Protein AF-A0A2M7W3H0-F1 (afdb_monomer_lite)

Organism: NCBI:txid2014249

Structure (mmCIF, N/CA/C/O backbone):
data_AF-A0A2M7W3H0-F1
#
_entry.id   AF-A0A2M7W3H0-F1
#
loop_
_atom_site.group_PDB
_atom_site.id
_atom_site.type_symbol
_atom_site.label_atom_id
_atom_site.label_alt_id
_atom_site.label_comp_id
_atom_site.label_asym_id
_atom_site.label_entity_id
_atom_site.label_seq_id
_atom_site.pdbx_PDB_ins_code
_atom_site.Cartn_x
_atom_site.Cartn_y
_atom_site.Cartn_z
_atom_site.occupancy
_atom_site.B_iso_or_equiv
_atom_site.auth_seq_id
_atom_site.auth_comp_id
_atom_site.auth_asym_id
_atom_site.auth_atom_id
_atom_site.pdbx_PDB_model_num
ATOM 1 N N . MET A 1 1 ? 3.873 3.816 -72.466 1.00 62.62 1 MET A N 1
ATOM 2 C CA . MET A 1 1 ? 4.099 2.539 -71.742 1.00 62.62 1 MET A CA 1
ATOM 3 C C . MET A 1 1 ? 5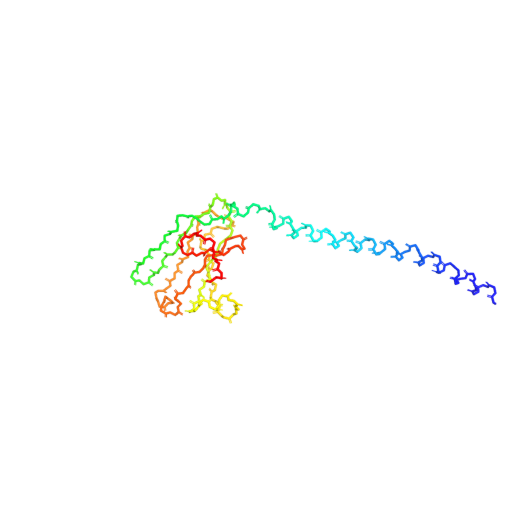.444 2.480 -70.997 1.00 62.62 1 MET A C 1
ATOM 5 O O . MET A 1 1 ? 5.428 2.279 -69.791 1.00 62.62 1 MET A O 1
ATOM 9 N N . LYS A 1 2 ? 6.604 2.741 -71.634 1.00 65.38 2 LYS A N 1
ATOM 10 C CA . LYS A 1 2 ? 7.939 2.669 -70.979 1.00 65.38 2 LYS A CA 1
ATOM 11 C C . LYS A 1 2 ? 8.134 3.582 -69.751 1.00 65.38 2 LYS A C 1
ATOM 13 O O . LYS A 1 2 ? 8.736 3.163 -68.769 1.00 65.38 2 LYS A O 1
ATOM 18 N N . GLN A 1 3 ? 7.606 4.809 -69.770 1.00 69.81 3 GLN A N 1
ATOM 19 C CA . GLN A 1 3 ? 7.729 5.738 -68.631 1.00 69.81 3 GLN A CA 1
ATOM 20 C C . GLN A 1 3 ? 6.894 5.320 -67.408 1.00 69.81 3 GLN A C 1
ATOM 22 O O . GLN A 1 3 ? 7.277 5.615 -66.280 1.00 69.81 3 GLN A O 1
ATOM 27 N N . PHE A 1 4 ? 5.787 4.604 -67.620 1.00 74.44 4 PHE A N 1
ATOM 28 C CA . PHE A 1 4 ? 4.935 4.096 -66.544 1.00 74.44 4 PHE A CA 1
ATOM 29 C C . PHE A 1 4 ? 5.603 2.920 -65.817 1.00 74.44 4 PHE A C 1
ATOM 31 O O . PHE A 1 4 ? 5.687 2.922 -64.592 1.00 74.44 4 PHE A O 1
ATOM 38 N N . LEU A 1 5 ? 6.200 1.988 -66.573 1.00 72.75 5 LEU A N 1
ATOM 39 C CA . LEU A 1 5 ? 6.968 0.872 -66.009 1.00 72.75 5 LEU A CA 1
ATOM 40 C C . LEU A 1 5 ? 8.151 1.355 -65.156 1.00 72.75 5 LEU A C 1
ATOM 42 O O . LEU A 1 5 ? 8.394 0.835 -64.073 1.00 72.75 5 LEU A O 1
ATOM 46 N N . ARG A 1 6 ? 8.864 2.392 -65.616 1.00 73.12 6 ARG A N 1
ATOM 47 C CA . ARG A 1 6 ? 10.020 2.947 -64.895 1.00 73.12 6 ARG A CA 1
ATOM 48 C C . ARG A 1 6 ? 9.625 3.577 -63.554 1.00 73.12 6 ARG A C 1
ATOM 50 O O . ARG A 1 6 ? 10.366 3.442 -62.588 1.00 73.12 6 ARG A O 1
ATOM 57 N N . LYS A 1 7 ? 8.454 4.221 -63.477 1.00 78.12 7 LYS A N 1
ATOM 58 C CA . LYS A 1 7 ? 7.916 4.767 -62.218 1.00 78.12 7 LYS A CA 1
ATOM 59 C C . LYS A 1 7 ? 7.501 3.659 -61.244 1.00 78.12 7 LYS A C 1
ATOM 61 O O . LYS A 1 7 ? 7.818 3.762 -60.066 1.00 78.12 7 LYS A O 1
ATOM 66 N N . LEU A 1 8 ? 6.876 2.586 -61.734 1.00 78.88 8 LEU A N 1
ATOM 67 C CA . LEU A 1 8 ? 6.517 1.418 -60.918 1.00 78.88 8 LEU A CA 1
ATOM 68 C C . LEU A 1 8 ? 7.744 0.753 -60.282 1.00 78.88 8 LEU A C 1
ATOM 70 O O . LEU A 1 8 ? 7.739 0.506 -59.082 1.00 78.88 8 LEU A O 1
ATOM 74 N N . VAL A 1 9 ? 8.818 0.534 -61.048 1.00 80.06 9 VAL A N 1
ATOM 75 C CA . VAL A 1 9 ? 10.053 -0.088 -60.529 1.00 80.06 9 VAL A CA 1
ATOM 76 C C . VAL A 1 9 ? 10.695 0.747 -59.417 1.00 80.06 9 VAL A C 1
ATOM 78 O O . VAL A 1 9 ? 11.136 0.192 -58.415 1.00 80.06 9 VAL A O 1
ATOM 81 N N . ILE A 1 10 ? 10.709 2.076 -59.556 1.00 79.50 10 ILE A N 1
ATOM 82 C CA . ILE A 1 10 ? 11.269 2.971 -58.533 1.00 79.50 10 ILE A CA 1
ATOM 83 C C 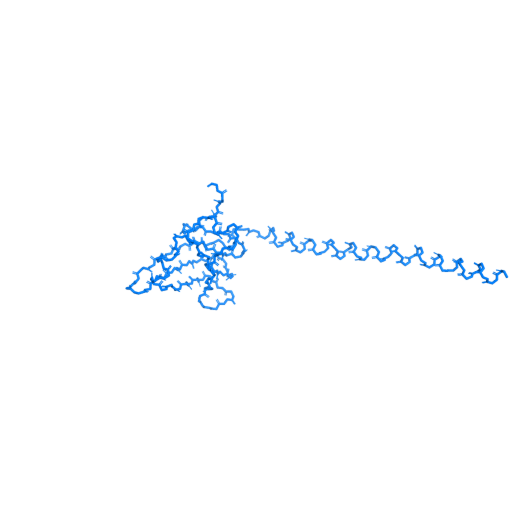. ILE A 1 10 ? 10.433 2.919 -57.249 1.00 79.50 10 ILE A C 1
ATOM 85 O O . ILE A 1 10 ? 11.004 2.830 -56.168 1.00 79.50 10 ILE A O 1
ATOM 89 N N . ILE A 1 11 ? 9.101 2.926 -57.361 1.00 79.94 11 ILE A N 1
ATOM 90 C CA . ILE A 1 11 ? 8.197 2.869 -56.202 1.00 79.94 11 ILE A CA 1
ATOM 91 C C . ILE A 1 11 ? 8.322 1.528 -55.470 1.00 79.94 11 ILE A C 1
ATOM 93 O O . ILE A 1 11 ? 8.422 1.509 -54.248 1.00 79.94 11 ILE A O 1
ATOM 97 N N . PHE A 1 12 ? 8.360 0.405 -56.192 1.00 80.00 12 PHE A N 1
ATOM 98 C CA . PHE A 1 12 ? 8.552 -0.903 -55.559 1.00 80.00 12 PHE A CA 1
ATOM 99 C C . PHE A 1 12 ? 9.932 -1.028 -54.904 1.00 80.00 12 PHE A C 1
ATOM 101 O O . PHE A 1 12 ? 10.030 -1.542 -53.791 1.00 80.00 12 PHE A O 1
ATOM 108 N N . GLY A 1 13 ? 10.979 -0.498 -55.547 1.00 78.38 13 GLY A N 1
ATOM 109 C CA . GLY A 1 13 ? 12.331 -0.480 -54.992 1.00 78.38 13 GLY A CA 1
ATOM 110 C C . GLY A 1 13 ? 12.434 0.340 -53.703 1.00 78.38 13 GLY A C 1
ATOM 111 O O . GLY A 1 13 ? 13.009 -0.124 -52.720 1.00 78.38 13 GLY A O 1
ATOM 112 N N . THR A 1 14 ? 11.824 1.526 -53.647 1.00 82.75 14 THR A N 1
ATOM 113 C CA . THR A 1 14 ? 11.820 2.329 -52.415 1.00 82.75 14 THR A CA 1
ATOM 114 C C . THR A 1 14 ? 10.970 1.688 -51.322 1.00 82.75 14 THR A C 1
ATOM 116 O O . THR A 1 14 ? 11.409 1.631 -50.173 1.00 82.75 14 THR A O 1
ATOM 119 N N . LEU A 1 15 ? 9.807 1.123 -51.660 1.00 83.75 15 LEU A N 1
ATOM 120 C CA . LEU A 1 15 ? 8.939 0.449 -50.692 1.00 83.75 15 LEU A CA 1
ATOM 121 C C . LEU A 1 15 ? 9.633 -0.758 -50.038 1.00 83.75 15 LEU A C 1
ATOM 123 O O . LEU A 1 15 ? 9.499 -0.957 -48.832 1.00 83.75 15 LEU A O 1
ATOM 127 N N . SER A 1 16 ? 10.435 -1.508 -50.805 1.00 84.06 16 SER A N 1
ATOM 128 C CA . SER A 1 16 ? 11.198 -2.655 -50.291 1.00 84.06 16 SER A CA 1
ATOM 129 C C . SER A 1 16 ? 12.293 -2.294 -49.284 1.00 84.06 16 SER A C 1
ATOM 131 O O . SER A 1 16 ? 12.719 -3.159 -48.527 1.00 84.06 16 SER A O 1
ATOM 133 N N . ILE A 1 17 ? 12.717 -1.027 -49.231 1.00 83.19 17 ILE A N 1
ATOM 134 C CA . ILE A 1 17 ? 13.718 -0.534 -48.273 1.00 83.19 17 ILE A CA 1
ATOM 135 C C . ILE A 1 17 ? 13.034 0.165 -47.094 1.00 83.19 17 ILE A C 1
ATOM 137 O O . I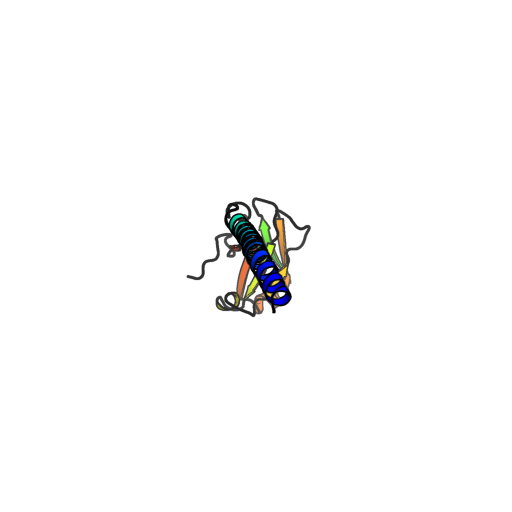LE A 1 17 ? 13.385 -0.070 -45.941 1.00 83.19 17 ILE A O 1
ATOM 141 N N . VAL A 1 18 ? 12.030 1.003 -47.362 1.00 85.69 18 VAL A N 1
ATOM 142 C CA . VAL A 1 18 ? 11.357 1.799 -46.324 1.00 85.69 18 VAL A CA 1
ATOM 143 C C . VAL A 1 18 ? 10.561 0.915 -45.363 1.00 85.69 18 VAL A C 1
ATOM 145 O O . VAL A 1 18 ? 10.615 1.126 -44.153 1.00 85.69 18 VAL A O 1
ATOM 148 N N . LEU A 1 19 ? 9.855 -0.097 -45.876 1.00 85.25 19 LEU A N 1
ATOM 149 C CA . LEU A 1 19 ? 9.004 -0.960 -45.060 1.00 85.25 19 LEU A CA 1
ATOM 150 C C . LEU A 1 19 ? 9.778 -1.756 -43.984 1.00 85.25 19 LEU A C 1
ATOM 152 O O . LEU A 1 19 ? 9.377 -1.687 -42.821 1.00 85.25 19 LEU A O 1
ATOM 156 N N . PRO A 1 20 ? 10.886 -2.468 -44.287 1.00 88.25 20 PRO A N 1
ATOM 157 C CA . PRO A 1 20 ? 11.624 -3.208 -43.260 1.00 88.25 20 PRO A CA 1
ATOM 158 C C . PRO A 1 20 ? 12.269 -2.298 -42.208 1.00 88.25 20 PRO A C 1
ATOM 160 O O . PRO A 1 20 ? 12.305 -2.668 -41.037 1.00 88.25 20 PRO A O 1
ATOM 163 N N . ILE A 1 21 ? 12.711 -1.090 -42.577 1.00 89.62 21 ILE A N 1
ATOM 164 C CA . ILE A 1 21 ? 13.234 -0.105 -41.613 1.00 89.62 21 ILE A CA 1
ATOM 165 C C . ILE A 1 21 ? 12.131 0.328 -40.635 1.00 89.62 21 ILE A C 1
ATOM 167 O O . ILE A 1 21 ? 12.358 0.427 -39.427 1.00 89.62 21 ILE A O 1
ATOM 171 N N . LEU A 1 22 ? 10.915 0.542 -41.136 1.00 90.69 22 LEU A N 1
ATOM 172 C CA . LEU A 1 22 ? 9.758 0.890 -40.312 1.00 90.69 22 LEU A CA 1
ATOM 173 C C . LEU A 1 22 ? 9.388 -0.245 -39.347 1.00 90.69 22 LEU A C 1
ATOM 175 O O . LEU A 1 22 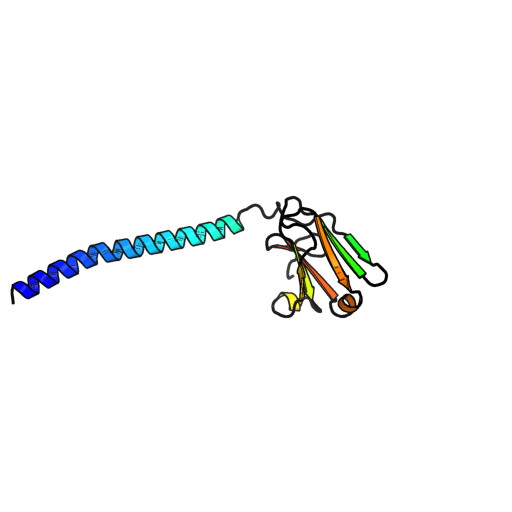? 9.159 -0.004 -38.166 1.00 90.69 22 LEU A O 1
ATOM 179 N N . ILE A 1 23 ? 9.409 -1.492 -39.818 1.00 90.19 23 ILE A N 1
ATOM 180 C CA . ILE A 1 23 ? 9.148 -2.664 -38.971 1.00 90.19 23 ILE A CA 1
ATOM 181 C C . ILE A 1 23 ? 10.218 -2.795 -37.880 1.00 90.19 23 ILE A C 1
ATOM 183 O O . ILE A 1 23 ? 9.874 -2.970 -36.715 1.00 90.19 23 ILE A O 1
ATOM 187 N N . LEU A 1 24 ? 11.503 -2.654 -38.225 1.00 90.06 24 LEU A N 1
ATOM 188 C CA . LEU A 1 24 ? 12.605 -2.743 -37.261 1.00 90.06 24 LEU A CA 1
ATOM 189 C C . LEU A 1 24 ? 12.535 -1.652 -36.188 1.00 90.06 24 LEU A C 1
ATOM 191 O O . LEU A 1 24 ? 12.758 -1.935 -35.014 1.00 90.06 24 LEU A O 1
ATOM 195 N N . THR A 1 25 ? 12.198 -0.417 -36.564 1.00 90.25 25 THR A N 1
ATOM 196 C CA . THR A 1 25 ? 12.075 0.691 -35.602 1.00 90.25 25 THR A CA 1
ATOM 197 C C . THR A 1 25 ? 10.882 0.510 -34.663 1.00 90.25 25 THR A C 1
ATOM 199 O O . THR A 1 25 ? 11.019 0.737 -33.460 1.00 90.25 25 THR A O 1
ATOM 202 N N . LEU A 1 26 ? 9.739 0.039 -35.174 1.00 91.00 26 LEU A N 1
ATOM 203 C CA . LEU A 1 26 ? 8.579 -0.310 -34.348 1.00 91.00 26 LEU A CA 1
ATOM 204 C C . LEU A 1 26 ? 8.884 -1.478 -33.403 1.00 91.00 26 LEU A C 1
ATOM 206 O O . LEU A 1 2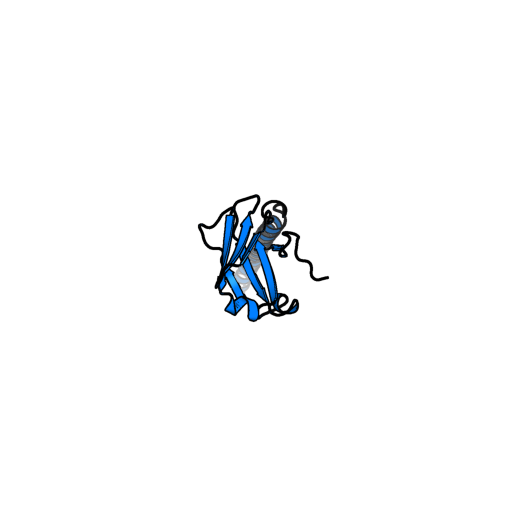6 ? 8.527 -1.421 -32.228 1.00 91.00 26 LEU A O 1
ATOM 210 N N . TRP A 1 27 ? 9.584 -2.505 -33.887 1.00 90.62 27 TRP A N 1
ATOM 211 C CA . TRP A 1 27 ? 9.953 -3.670 -33.085 1.00 90.62 27 TRP A CA 1
ATOM 212 C C . TRP A 1 27 ? 10.964 -3.318 -31.989 1.00 90.62 27 TRP A C 1
ATOM 214 O O . TRP A 1 27 ? 10.791 -3.714 -30.840 1.00 90.62 27 TRP A O 1
ATOM 224 N N . TYR A 1 28 ? 11.964 -2.492 -32.307 1.00 91.62 28 TYR A N 1
ATOM 225 C CA . TYR A 1 28 ? 12.908 -1.966 -31.321 1.00 91.62 28 TYR A CA 1
ATOM 226 C C . TYR A 1 28 ? 12.200 -1.150 -30.231 1.00 91.62 28 TYR A C 1
ATOM 228 O O . TYR A 1 28 ? 12.468 -1.334 -29.045 1.00 91.62 28 TYR A O 1
ATOM 236 N N . LYS A 1 29 ? 11.256 -0.280 -30.617 1.00 89.38 29 LYS A N 1
ATOM 237 C CA . LYS A 1 29 ? 10.460 0.493 -29.656 1.00 89.38 29 LYS A CA 1
ATOM 238 C C . LYS A 1 29 ? 9.635 -0.423 -28.746 1.00 89.38 29 LYS A C 1
ATOM 240 O O . LYS A 1 29 ? 9.627 -0.212 -27.538 1.00 89.38 29 LYS A O 1
ATOM 245 N N . TYR A 1 30 ? 9.003 -1.450 -29.315 1.00 83.94 30 TYR A N 1
ATOM 246 C CA . TYR A 1 30 ? 8.235 -2.438 -28.561 1.00 83.94 30 TYR A CA 1
ATOM 247 C C . TYR A 1 30 ? 9.101 -3.189 -27.541 1.00 83.94 30 TYR A C 1
ATOM 249 O O . TYR A 1 30 ? 8.716 -3.294 -26.381 1.00 83.94 30 TYR A O 1
ATOM 257 N N . ILE A 1 31 ? 10.291 -3.659 -27.934 1.00 83.56 31 ILE A N 1
ATOM 258 C CA . ILE A 1 31 ? 11.213 -4.341 -27.011 1.00 83.56 31 ILE A CA 1
ATOM 259 C C . ILE A 1 31 ? 11.626 -3.418 -25.873 1.00 83.56 31 ILE A C 1
ATOM 261 O O . ILE A 1 31 ? 11.571 -3.826 -24.720 1.00 83.56 31 ILE A O 1
ATOM 265 N N . LYS A 1 32 ? 11.970 -2.164 -26.174 1.00 80.00 32 LYS A N 1
ATOM 266 C CA . LYS A 1 32 ? 12.386 -1.201 -25.151 1.00 80.00 32 LYS A CA 1
ATOM 267 C C . LYS A 1 32 ? 11.265 -0.882 -24.154 1.00 80.00 32 LYS A C 1
ATOM 269 O O . LYS A 1 32 ? 11.527 -0.717 -22.966 1.00 80.00 32 LYS A O 1
ATOM 274 N N . GLU A 1 33 ? 10.018 -0.800 -24.620 1.00 75.06 33 GLU A N 1
ATOM 275 C CA . GLU A 1 33 ? 8.849 -0.652 -23.742 1.00 75.06 33 GLU A CA 1
ATOM 276 C C . GLU A 1 33 ? 8.635 -1.896 -22.866 1.00 75.06 33 GLU A C 1
ATOM 278 O O . GLU A 1 33 ? 8.322 -1.757 -21.686 1.00 75.06 33 GLU A O 1
ATOM 283 N N . GLN A 1 34 ? 8.856 -3.103 -23.399 1.00 72.44 34 GLN A N 1
ATOM 284 C CA . GLN A 1 34 ? 8.796 -4.337 -22.609 1.00 72.44 34 GLN A CA 1
ATOM 285 C C . GLN A 1 34 ? 9.931 -4.413 -21.579 1.00 72.44 34 GLN A C 1
ATOM 287 O O . GLN A 1 34 ? 9.670 -4.705 -20.418 1.00 72.44 34 GLN A O 1
ATOM 292 N N . GLU A 1 35 ? 11.173 -4.100 -21.951 1.00 67.06 35 GLU A N 1
ATOM 293 C CA . GLU A 1 35 ? 12.318 -4.071 -21.029 1.00 67.06 35 GLU A CA 1
ATOM 294 C C . GLU A 1 35 ? 12.089 -3.102 -19.864 1.00 67.06 35 GLU A C 1
ATOM 296 O O . GLU A 1 35 ? 12.352 -3.469 -18.725 1.00 67.06 35 GLU A O 1
ATOM 301 N N . ALA A 1 36 ? 11.497 -1.927 -20.102 1.00 60.22 36 ALA A N 1
ATOM 302 C CA . ALA A 1 36 ? 11.135 -0.995 -19.031 1.00 60.22 36 ALA A CA 1
ATOM 303 C C . ALA A 1 36 ? 10.091 -1.573 -18.049 1.00 60.22 36 ALA A C 1
ATOM 305 O O . ALA A 1 36 ? 10.128 -1.276 -16.854 1.00 60.22 36 ALA A O 1
ATOM 306 N N . LEU A 1 37 ? 9.175 -2.422 -18.528 1.00 56.28 37 LEU A N 1
ATOM 307 C CA . LEU A 1 37 ? 8.210 -3.131 -17.681 1.00 56.28 37 LEU A CA 1
ATOM 308 C C . LEU A 1 37 ? 8.866 -4.290 -16.911 1.00 56.28 37 LEU A C 1
ATOM 310 O O . LEU A 1 37 ? 8.542 -4.510 -15.745 1.00 56.28 37 LEU A O 1
ATOM 314 N N . TYR A 1 38 ? 9.812 -5.005 -17.530 1.00 51.41 38 TYR A N 1
ATOM 315 C CA . TYR A 1 38 ? 10.553 -6.098 -16.891 1.00 51.41 38 TYR A CA 1
ATOM 316 C C . TYR A 1 38 ? 11.588 -5.603 -15.874 1.00 51.41 38 TYR A C 1
ATOM 318 O O . TYR A 1 38 ? 11.716 -6.201 -14.808 1.00 51.41 38 TYR A O 1
ATOM 326 N N . GLU A 1 39 ? 12.288 -4.501 -16.142 1.00 51.38 39 GLU A N 1
ATOM 327 C CA . GLU A 1 39 ? 13.162 -3.851 -15.160 1.00 51.38 39 GLU A CA 1
ATOM 328 C C . GLU A 1 39 ? 12.345 -3.291 -13.990 1.00 51.38 39 GLU A C 1
ATOM 330 O O . GLU A 1 39 ? 12.753 -3.450 -12.843 1.00 51.38 39 GLU A O 1
ATOM 335 N N . GLY A 1 40 ? 11.138 -2.767 -14.237 1.00 48.56 40 GLY A N 1
ATOM 336 C CA . GLY A 1 40 ? 10.190 -2.413 -13.174 1.00 48.56 40 GLY A CA 1
ATOM 337 C C . GLY A 1 40 ? 9.747 -3.600 -12.304 1.00 48.56 40 GLY A C 1
ATOM 338 O O . GLY A 1 40 ? 9.495 -3.419 -11.117 1.00 48.56 40 GLY A O 1
ATOM 339 N N . ALA A 1 41 ? 9.699 -4.816 -12.859 1.00 49.03 41 ALA A N 1
ATOM 340 C CA . ALA A 1 41 ? 9.308 -6.037 -12.147 1.00 49.03 41 ALA A CA 1
ATOM 341 C C . ALA A 1 41 ? 10.479 -6.777 -11.465 1.00 49.03 41 ALA A C 1
ATOM 343 O O . ALA A 1 41 ? 10.246 -7.629 -10.608 1.00 49.03 41 ALA A O 1
ATOM 344 N N . ASN A 1 42 ? 11.733 -6.478 -11.832 1.00 38.94 42 ASN A N 1
ATOM 345 C CA . ASN A 1 42 ? 12.925 -7.178 -11.335 1.00 38.94 42 ASN A CA 1
ATOM 346 C C . ASN A 1 42 ? 13.778 -6.336 -10.362 1.00 38.94 42 ASN A C 1
ATOM 348 O O . ASN A 1 42 ? 14.795 -6.813 -9.850 1.00 38.94 42 ASN A O 1
ATOM 352 N N . ILE A 1 43 ? 13.358 -5.103 -10.045 1.00 48.69 43 ILE A N 1
ATOM 353 C CA . ILE A 1 43 ? 13.871 -4.357 -8.888 1.00 48.69 43 ILE A CA 1
ATOM 354 C C . ILE A 1 43 ? 13.320 -5.025 -7.626 1.00 48.69 43 ILE A C 1
ATOM 356 O O . ILE A 1 43 ? 12.241 -4.702 -7.147 1.00 48.69 43 ILE A O 1
ATOM 360 N N . SER A 1 44 ? 14.076 -6.000 -7.118 1.00 47.19 44 SER A N 1
ATOM 361 C CA . SER A 1 44 ? 14.150 -6.415 -5.713 1.00 47.19 44 SER A CA 1
ATOM 362 C C . SER A 1 44 ? 12.924 -6.033 -4.865 1.00 47.19 44 SER A C 1
ATOM 364 O O . SER A 1 44 ? 12.944 -5.055 -4.114 1.00 47.19 44 SER A O 1
ATOM 366 N N . SER A 1 45 ? 11.871 -6.853 -4.915 1.00 50.34 45 SER A N 1
ATOM 367 C CA . SER A 1 45 ? 10.651 -6.708 -4.095 1.00 50.34 45 SER A CA 1
ATOM 368 C C . SER A 1 45 ? 10.898 -6.703 -2.573 1.00 50.34 45 SER A C 1
ATOM 370 O O . SER A 1 45 ? 9.983 -6.495 -1.778 1.00 50.34 45 SER A O 1
ATOM 372 N N . LYS A 1 46 ? 12.152 -6.876 -2.131 1.00 56.25 46 LYS A N 1
ATOM 373 C CA . LYS A 1 46 ? 12.574 -6.694 -0.737 1.00 56.25 46 LYS A CA 1
ATOM 374 C C . LYS A 1 46 ? 12.688 -5.230 -0.309 1.00 56.25 46 LYS A C 1
ATOM 376 O O . LYS A 1 46 ? 12.676 -4.967 0.886 1.00 56.25 46 LYS A O 1
ATOM 381 N N . VAL A 1 47 ? 12.819 -4.292 -1.244 1.00 63.38 47 VAL A N 1
ATOM 382 C CA . VAL A 1 47 ? 13.322 -2.940 -0.953 1.00 63.38 47 VAL A CA 1
ATOM 383 C C . VAL A 1 47 ? 12.230 -1.977 -0.457 1.00 63.38 47 VAL A C 1
ATOM 385 O O . VAL A 1 47 ? 12.528 -1.039 0.276 1.00 63.38 47 VAL A O 1
ATOM 388 N N . CYS A 1 48 ? 10.951 -2.253 -0.724 1.00 77.56 48 CYS A N 1
ATOM 389 C CA . CYS A 1 48 ? 9.814 -1.433 -0.268 1.00 77.56 48 CYS A CA 1
ATOM 390 C C . CYS A 1 48 ? 8.783 -2.232 0.546 1.00 77.56 48 CYS A C 1
ATOM 392 O O . CYS A 1 48 ? 7.585 -1.992 0.460 1.00 77.56 48 CYS A O 1
ATOM 394 N N . SER A 1 49 ? 9.233 -3.208 1.337 1.00 83.69 49 SER A N 1
ATOM 395 C CA . SER A 1 49 ? 8.321 -4.006 2.164 1.00 83.69 49 SER A CA 1
ATOM 396 C C . SER A 1 49 ? 7.946 -3.266 3.458 1.00 83.69 49 SER A C 1
ATOM 398 O O . SER A 1 49 ? 8.843 -2.821 4.185 1.00 83.69 49 SER A O 1
ATOM 400 N N . PRO A 1 50 ? 6.648 -3.148 3.793 1.00 86.25 50 PRO A N 1
ATOM 401 C CA . PRO A 1 50 ? 6.202 -2.617 5.070 1.00 86.25 50 PRO A CA 1
ATOM 402 C C . PRO A 1 50 ? 6.732 -3.423 6.265 1.00 86.25 50 PRO A C 1
ATOM 404 O O . PRO A 1 50 ? 6.632 -4.647 6.304 1.00 86.25 50 PRO A O 1
ATOM 407 N N . TYR A 1 51 ? 7.231 -2.733 7.286 1.00 85.75 51 TYR A N 1
ATOM 408 C CA . TYR A 1 51 ? 7.636 -3.281 8.577 1.00 85.75 51 TYR A CA 1
ATOM 409 C C . TYR A 1 51 ? 7.163 -2.370 9.722 1.00 85.75 51 TYR A C 1
ATOM 411 O O . TYR A 1 51 ? 6.771 -1.221 9.506 1.00 85.75 51 TYR A O 1
ATOM 419 N N . LEU A 1 52 ? 7.171 -2.895 10.956 1.00 84.00 52 LEU A N 1
ATOM 420 C CA . LEU A 1 52 ? 6.719 -2.182 12.165 1.00 84.00 52 LEU A CA 1
ATOM 421 C C . LEU A 1 52 ? 5.332 -1.539 12.012 1.00 84.00 52 LEU A C 1
ATOM 423 O O . LEU A 1 52 ? 5.116 -0.386 12.390 1.00 84.00 52 LEU A O 1
ATOM 427 N N . MET A 1 53 ? 4.384 -2.288 11.452 1.00 83.88 53 MET A N 1
ATOM 428 C CA . MET A 1 53 ? 3.016 -1.808 11.354 1.00 83.88 53 MET A CA 1
ATOM 429 C C . MET A 1 53 ? 2.372 -1.723 12.739 1.00 83.88 53 MET A C 1
ATOM 431 O O . MET A 1 53 ? 2.420 -2.671 13.525 1.00 83.88 53 MET A O 1
ATOM 435 N N . THR A 1 54 ? 1.731 -0.594 13.014 1.00 87.56 54 THR A N 1
ATOM 436 C CA . THR A 1 54 ? 0.979 -0.353 14.238 1.00 87.56 54 THR A CA 1
ATOM 437 C C . THR A 1 54 ? -0.408 0.175 13.913 1.00 87.56 54 THR A C 1
ATOM 439 O O . THR A 1 54 ? -0.621 0.945 12.974 1.00 87.56 54 THR A O 1
ATOM 442 N N . VAL A 1 55 ? -1.368 -0.270 14.715 1.00 87.12 55 VAL A N 1
ATOM 443 C CA . VAL A 1 55 ? -2.752 0.182 14.661 1.00 87.12 55 VAL A CA 1
ATOM 444 C C . VAL A 1 55 ? -3.069 0.791 16.017 1.00 87.12 55 VAL A C 1
ATOM 446 O O . VAL A 1 55 ? -3.094 0.082 17.021 1.00 87.12 55 VAL A O 1
ATOM 449 N N . SER A 1 56 ? -3.283 2.103 16.047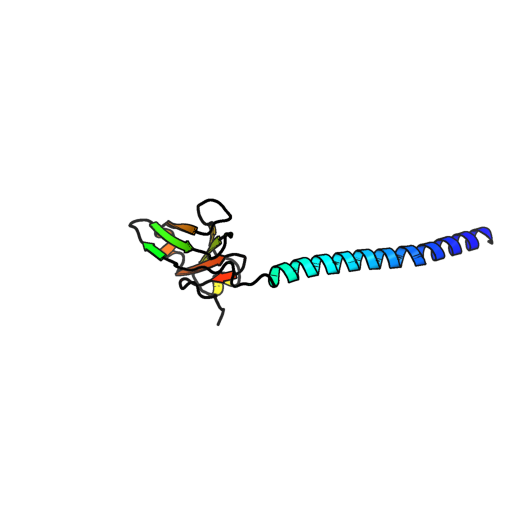 1.00 88.44 56 SER A N 1
ATOM 450 C CA . SER A 1 56 ? -3.753 2.820 17.231 1.00 88.44 56 SER A CA 1
ATOM 451 C C . SER A 1 56 ? -5.232 3.136 17.062 1.00 88.44 56 SER A C 1
ATOM 453 O O . SER A 1 56 ? -5.639 3.700 16.046 1.00 88.44 56 SER A O 1
ATOM 455 N N . ARG A 1 57 ? -6.045 2.757 18.047 1.00 87.44 57 ARG A N 1
ATOM 456 C CA . ARG A 1 57 ? -7.467 3.101 18.101 1.00 87.44 57 ARG A CA 1
ATOM 457 C C . ARG A 1 57 ? -7.655 4.183 19.151 1.00 87.44 57 ARG A C 1
ATOM 459 O O . ARG A 1 57 ? -7.549 3.918 20.345 1.00 87.44 57 ARG A O 1
ATOM 466 N N . GLU A 1 58 ? -7.925 5.389 18.688 1.00 87.00 58 GLU A N 1
ATOM 467 C CA . GLU A 1 58 ? -8.319 6.531 19.505 1.00 87.00 58 GLU A CA 1
ATOM 468 C C . GLU A 1 58 ? -9.856 6.646 19.507 1.00 87.00 58 GLU A C 1
ATOM 470 O O . GLU A 1 58 ? -10.550 5.853 18.866 1.00 87.00 58 GLU A O 1
ATOM 475 N N . GLN A 1 59 ? -10.422 7.581 20.278 1.00 83.19 59 GLN A N 1
ATOM 476 C CA . GLN A 1 59 ? -11.875 7.639 20.524 1.00 83.19 59 GLN A CA 1
ATOM 477 C C . GLN A 1 59 ? -12.703 7.649 19.228 1.00 83.19 59 GLN A C 1
ATOM 479 O O . GLN A 1 59 ? -13.585 6.800 19.060 1.00 83.19 59 GLN A O 1
ATOM 484 N N . GLU A 1 60 ? -12.376 8.558 18.307 1.00 86.25 60 GLU A N 1
ATOM 485 C CA . GLU A 1 60 ? -13.086 8.748 17.033 1.00 86.25 60 GLU A CA 1
ATOM 486 C C . GLU A 1 60 ? -12.260 8.346 15.804 1.00 86.25 60 GLU A C 1
ATOM 488 O O . GLU A 1 60 ? -12.782 8.323 14.686 1.00 86.25 60 GLU A O 1
ATOM 493 N N . LEU A 1 61 ? -10.983 8.004 15.999 1.00 87.88 61 LEU A N 1
ATOM 494 C CA . LEU A 1 61 ? -10.021 7.803 14.922 1.00 87.88 61 LEU A CA 1
ATOM 495 C C . LEU A 1 61 ? -9.286 6.472 15.062 1.00 87.88 61 LEU A C 1
ATOM 497 O O . LEU A 1 61 ? -8.837 6.089 16.139 1.00 87.88 61 LEU A O 1
ATOM 501 N N . MET A 1 62 ? -9.110 5.793 13.939 1.00 87.19 62 MET A N 1
ATOM 502 C CA . MET A 1 62 ? -8.192 4.677 13.787 1.00 87.19 62 MET A CA 1
ATOM 503 C C . MET A 1 62 ? -6.979 5.173 13.008 1.00 87.19 62 MET A C 1
ATOM 505 O O . MET A 1 62 ? -7.102 5.681 11.896 1.00 87.19 62 MET A O 1
ATOM 509 N N . LYS A 1 63 ? -5.794 5.031 13.588 1.00 89.31 63 LYS A N 1
ATOM 510 C CA . LYS A 1 63 ? -4.533 5.394 12.953 1.00 89.31 63 LYS A CA 1
ATOM 511 C C . LYS A 1 63 ? -3.778 4.129 12.599 1.00 89.31 63 LYS A C 1
ATOM 513 O O . LYS A 1 63 ? -3.458 3.321 13.470 1.00 89.31 63 LYS A O 1
ATOM 518 N N . ILE A 1 64 ? -3.491 3.974 11.319 1.00 89.12 64 ILE A N 1
ATOM 519 C CA . ILE A 1 64 ? -2.713 2.867 10.789 1.00 89.12 64 ILE A CA 1
ATOM 520 C C . ILE A 1 64 ? -1.395 3.446 10.306 1.00 89.12 64 ILE A C 1
ATOM 522 O O . ILE A 1 64 ? -1.376 4.290 9.412 1.00 89.12 64 ILE A O 1
ATOM 526 N N . SER A 1 65 ? -0.295 3.008 10.906 1.00 90.75 65 SER A N 1
ATOM 527 C CA . SER A 1 65 ? 1.042 3.438 10.512 1.00 90.75 65 SER A CA 1
ATOM 528 C C . SER A 1 65 ? 1.936 2.258 10.199 1.00 90.75 65 SER A C 1
ATOM 530 O O . SER A 1 65 ? 1.860 1.227 10.858 1.00 90.75 65 SER A O 1
ATOM 532 N N . TRP A 1 66 ? 2.791 2.415 9.197 1.00 91.44 66 TRP A N 1
ATOM 533 C CA . TRP A 1 66 ? 3.806 1.433 8.833 1.00 91.44 66 TRP A CA 1
ATOM 534 C C . TRP A 1 66 ? 5.073 2.144 8.372 1.00 91.44 66 TRP A C 1
ATOM 536 O O . TRP A 1 66 ? 5.038 3.313 7.977 1.00 91.44 66 TRP A O 1
ATOM 546 N N . LYS A 1 67 ? 6.198 1.435 8.435 1.00 89.62 67 LYS A N 1
ATOM 547 C CA . LYS A 1 67 ? 7.471 1.891 7.880 1.00 89.62 67 LYS A CA 1
ATOM 548 C C . LYS A 1 67 ? 7.867 1.046 6.686 1.00 89.62 67 LYS A C 1
ATOM 550 O O . LYS A 1 67 ? 7.437 -0.093 6.597 1.00 89.62 67 LYS A O 1
ATOM 555 N N . THR A 1 68 ? 8.692 1.566 5.797 1.00 87.69 68 THR A N 1
ATOM 556 C CA . THR A 1 68 ? 9.266 0.816 4.670 1.00 87.69 68 THR A CA 1
ATOM 557 C C . THR A 1 68 ? 10.775 0.935 4.699 1.00 87.69 68 THR A C 1
ATOM 559 O O . THR A 1 68 ? 11.318 1.895 5.256 1.00 87.69 68 THR A O 1
ATOM 562 N N . THR A 1 69 ? 11.464 -0.105 4.229 1.00 83.75 69 THR A N 1
ATOM 563 C CA . THR A 1 69 ? 12.933 -0.171 4.273 1.00 83.75 69 THR A CA 1
ATOM 564 C C . THR A 1 69 ? 13.555 0.982 3.492 1.00 83.75 69 THR A C 1
ATOM 566 O O . THR A 1 69 ? 14.416 1.668 4.040 1.00 83.75 69 THR A O 1
ATOM 569 N N . ASP A 1 70 ? 13.009 1.273 2.309 1.00 83.31 70 ASP A N 1
ATOM 570 C CA . ASP A 1 70 ? 13.379 2.423 1.488 1.00 83.31 70 ASP A CA 1
ATOM 571 C C . ASP A 1 70 ? 12.209 3.396 1.311 1.00 83.31 70 ASP A C 1
ATOM 573 O O . ASP A 1 70 ? 11.050 3.098 1.618 1.00 83.31 70 ASP A O 1
ATOM 577 N N . SER A 1 71 ? 12.537 4.594 0.827 1.00 84.12 71 SER A N 1
ATOM 578 C CA . SER A 1 71 ? 11.570 5.656 0.577 1.00 84.12 71 SER A CA 1
ATOM 579 C C . SER A 1 71 ? 10.678 5.298 -0.609 1.00 84.12 71 SER A C 1
ATOM 581 O O . SER A 1 71 ? 11.166 5.123 -1.725 1.00 84.12 71 SER A O 1
ATOM 583 N N . CYS A 1 72 ? 9.370 5.200 -0.383 1.00 81.69 72 CYS A N 1
ATOM 584 C CA . CYS A 1 72 ? 8.419 4.814 -1.418 1.00 81.69 72 CYS A CA 1
ATOM 585 C C . CYS A 1 72 ? 7.067 5.509 -1.246 1.00 81.69 72 CYS A C 1
ATOM 587 O O . CYS A 1 72 ? 6.852 6.296 -0.322 1.00 81.69 72 CYS A O 1
ATOM 589 N N . SER A 1 73 ? 6.157 5.255 -2.183 1.00 82.19 73 SER A N 1
ATOM 590 C CA . SER A 1 73 ? 4.752 5.619 -2.039 1.00 82.19 73 SER A CA 1
ATOM 591 C C . SER A 1 73 ? 3.981 4.475 -1.381 1.00 82.19 73 SER A C 1
ATOM 593 O O . SER A 1 73 ? 4.276 3.291 -1.579 1.00 82.19 73 SER A O 1
ATOM 595 N N . GLY A 1 74 ? 2.972 4.838 -0.592 1.00 83.00 74 GLY A N 1
ATOM 596 C CA . GLY A 1 74 ? 2.134 3.878 0.110 1.00 83.00 74 GLY A CA 1
ATOM 597 C C . GLY A 1 74 ? 0.712 4.390 0.302 1.00 83.00 74 GLY A C 1
ATOM 598 O O . GLY A 1 74 ? 0.493 5.581 0.529 1.00 83.00 74 GLY A O 1
ATOM 599 N N . PHE A 1 75 ? -0.259 3.488 0.215 1.00 87.38 75 PHE A N 1
ATOM 600 C CA . PHE A 1 75 ? -1.668 3.773 0.482 1.00 87.38 75 PHE A CA 1
ATOM 601 C C . PHE A 1 75 ? -2.367 2.556 1.090 1.00 87.38 75 PHE A C 1
ATOM 603 O O . PHE A 1 75 ? -1.854 1.438 1.054 1.00 87.38 75 PHE A O 1
ATOM 610 N N . LEU A 1 76 ? -3.545 2.783 1.666 1.00 88.94 76 LEU A N 1
ATOM 611 C CA . LEU A 1 76 ? -4.415 1.732 2.174 1.00 88.94 76 LEU A CA 1
ATOM 612 C C . LEU A 1 76 ? -5.578 1.474 1.228 1.00 88.94 76 LEU A C 1
ATOM 614 O O . LEU A 1 76 ? -6.219 2.406 0.742 1.00 88.94 76 LEU A O 1
ATOM 618 N N . LEU A 1 77 ? -5.876 0.195 1.036 1.00 88.69 77 LEU A N 1
ATOM 619 C CA . LEU A 1 77 ? -7.116 -0.287 0.455 1.00 88.69 77 LEU A CA 1
ATOM 620 C C . LEU A 1 77 ? -8.010 -0.835 1.561 1.00 88.69 77 LEU A C 1
ATOM 622 O O . LEU A 1 77 ? -7.553 -1.577 2.434 1.00 88.69 77 LEU A O 1
ATOM 626 N N . LEU A 1 78 ? -9.294 -0.501 1.491 1.00 87.56 78 LEU A N 1
ATOM 627 C CA . LEU A 1 78 ? -10.310 -0.950 2.434 1.00 87.56 78 LEU A CA 1
ATOM 628 C C . LEU A 1 78 ? -11.412 -1.709 1.709 1.00 87.56 78 LEU A C 1
ATOM 630 O O . LEU A 1 78 ? -11.943 -1.222 0.711 1.00 87.56 78 LEU A O 1
ATOM 634 N N . GLY A 1 79 ? -11.773 -2.869 2.251 1.00 87.06 79 GLY A N 1
ATOM 635 C CA . GLY A 1 79 ? -12.824 -3.741 1.732 1.00 87.06 79 GLY A CA 1
ATOM 636 C C . GLY A 1 79 ? -13.739 -4.240 2.848 1.00 87.06 79 GLY A C 1
ATOM 637 O O . GLY A 1 79 ? -13.333 -4.355 4.006 1.00 87.06 79 GLY A O 1
ATOM 638 N N . LYS A 1 80 ? -14.993 -4.541 2.516 1.00 86.31 80 LYS A N 1
ATOM 639 C CA . LYS A 1 80 ? -15.937 -5.257 3.392 1.00 86.31 80 LYS A CA 1
ATOM 640 C C . LYS A 1 80 ? -15.631 -6.740 3.421 1.00 86.31 80 LYS A C 1
ATOM 642 O O . LYS A 1 80 ? -15.746 -7.378 4.460 1.00 86.31 80 LYS A O 1
ATOM 647 N N . THR A 1 81 ? -15.235 -7.273 2.276 1.00 84.75 81 THR A N 1
ATOM 648 C CA . THR A 1 81 ? -14.908 -8.678 2.085 1.00 84.75 81 THR A CA 1
ATOM 649 C C . THR A 1 81 ? -13.550 -8.823 1.420 1.00 84.75 81 THR A C 1
ATOM 651 O O . THR A 1 81 ? -13.034 -7.901 0.792 1.00 84.75 81 THR A O 1
ATOM 654 N N . TYR A 1 82 ? -12.981 -10.018 1.526 1.00 77.62 82 TYR A N 1
ATOM 655 C CA . TYR A 1 82 ? -11.743 -10.362 0.838 1.00 77.62 82 TYR A CA 1
ATOM 656 C C . TYR A 1 82 ? -11.867 -10.256 -0.695 1.00 77.62 82 TYR A C 1
ATOM 658 O O . TYR A 1 82 ? -10.925 -9.854 -1.370 1.00 77.62 82 TYR A O 1
ATOM 666 N N . SER A 1 83 ? -13.046 -10.560 -1.252 1.00 81.50 83 SER A N 1
ATOM 667 C CA . SER A 1 83 ? -13.319 -10.459 -2.693 1.00 81.50 83 SER A CA 1
ATOM 668 C C . SER A 1 83 ? -13.376 -9.026 -3.217 1.00 81.50 83 SER A C 1
ATOM 670 O O . SER A 1 83 ? -13.205 -8.827 -4.417 1.00 81.50 83 SER A O 1
ATOM 672 N N . ASP A 1 84 ? -13.566 -8.026 -2.353 1.00 82.81 84 ASP A N 1
ATOM 673 C CA . ASP A 1 84 ? -13.659 -6.627 -2.791 1.00 82.81 84 ASP A CA 1
ATOM 674 C C . ASP A 1 84 ? -12.342 -6.121 -3.384 1.00 82.81 84 ASP A C 1
ATOM 676 O O . ASP A 1 84 ? -12.352 -5.202 -4.197 1.00 82.81 84 ASP A O 1
ATOM 680 N N . PHE A 1 85 ? -11.213 -6.735 -3.020 1.00 78.38 85 PHE A N 1
ATOM 681 C CA . PHE A 1 85 ? -9.911 -6.398 -3.587 1.00 78.38 85 PHE A CA 1
ATOM 682 C C . PHE A 1 85 ? -9.669 -7.058 -4.952 1.00 78.38 85 PHE A C 1
ATOM 684 O O . PHE A 1 85 ? -8.727 -6.684 -5.642 1.00 78.38 85 PHE A O 1
ATOM 691 N N . ALA A 1 86 ? -10.476 -8.046 -5.360 1.00 77.44 86 ALA A N 1
ATOM 692 C CA . ALA A 1 86 ? -10.331 -8.712 -6.660 1.00 77.44 86 ALA A CA 1
ATOM 693 C C . ALA A 1 86 ? -11.010 -7.918 -7.792 1.00 77.44 86 ALA A C 1
ATOM 695 O O . ALA A 1 86 ? -10.934 -8.297 -8.959 1.00 77.44 86 ALA A O 1
ATOM 696 N N . GLY A 1 87 ? -11.678 -6.816 -7.447 1.00 70.12 87 GLY A N 1
ATOM 697 C CA . GLY A 1 87 ? -12.367 -5.925 -8.368 1.00 70.12 87 GLY A CA 1
ATOM 698 C C . GLY A 1 87 ? -12.576 -4.544 -7.750 1.00 70.12 87 GLY A C 1
ATOM 699 O O . GLY A 1 87 ? -11.764 -4.076 -6.964 1.00 70.12 87 GLY A O 1
ATOM 700 N N . LEU A 1 88 ? -13.673 -3.885 -8.116 1.00 60.69 88 LEU A N 1
ATOM 701 C CA . LEU A 1 88 ? -14.177 -2.676 -7.459 1.00 60.69 88 LEU A CA 1
ATOM 702 C C . LEU A 1 88 ? -15.433 -3.109 -6.688 1.00 60.69 88 LEU A C 1
ATOM 704 O O . LEU A 1 88 ? -16.339 -3.659 -7.318 1.00 60.69 88 LEU A O 1
ATOM 708 N N . PRO A 1 89 ? -15.490 -2.930 -5.354 1.00 62.47 89 PRO A N 1
ATOM 709 C CA . PRO A 1 89 ? -15.421 -1.597 -4.760 1.00 62.47 89 PRO A CA 1
ATOM 710 C C . PRO A 1 89 ? -14.569 -1.531 -3.475 1.00 62.47 89 PRO A C 1
ATOM 712 O O . PRO A 1 89 ? -15.096 -1.617 -2.364 1.00 62.47 89 PRO A O 1
ATOM 715 N N . TYR A 1 90 ? -13.261 -1.306 -3.606 1.00 75.94 90 TYR A N 1
ATOM 716 C CA . TYR A 1 90 ? -12.416 -0.928 -2.469 1.00 75.94 90 TYR A CA 1
ATOM 717 C C . TYR A 1 90 ? -12.300 0.599 -2.337 1.00 75.94 90 TYR A C 1
ATOM 719 O O . TYR A 1 90 ? -12.307 1.332 -3.328 1.00 75.94 90 TYR A O 1
ATOM 727 N N . LYS A 1 91 ? -12.160 1.098 -1.103 1.00 81.88 91 LYS A N 1
ATOM 728 C CA . LYS A 1 91 ? -11.856 2.514 -0.828 1.00 81.88 91 LYS A CA 1
ATOM 729 C C . LYS A 1 91 ? -10.344 2.694 -0.712 1.00 81.88 91 LYS A C 1
ATOM 731 O O . LYS A 1 91 ? -9.692 1.943 0.008 1.00 81.88 91 LYS A O 1
ATOM 736 N N . VAL A 1 92 ? -9.801 3.692 -1.407 1.00 84.31 92 VAL A N 1
ATOM 737 C CA . VAL A 1 92 ? -8.375 4.049 -1.363 1.00 84.31 92 VAL A CA 1
ATOM 738 C C . VAL A 1 92 ? -8.170 5.195 -0.383 1.00 84.31 92 VAL A C 1
ATOM 740 O O . VAL A 1 92 ? -8.860 6.210 -0.465 1.00 84.31 92 VAL A O 1
ATOM 743 N N . LEU A 1 93 ? -7.202 5.055 0.517 1.00 84.06 93 LEU A N 1
ATOM 744 C CA . LEU A 1 93 ? -6.749 6.120 1.403 1.00 84.06 93 LEU A CA 1
ATOM 745 C C . LEU A 1 93 ? -5.251 6.339 1.241 1.00 84.06 93 LEU A C 1
ATOM 747 O O . LEU A 1 93 ? -4.444 5.472 1.580 1.00 84.06 93 LEU A O 1
ATOM 751 N N . SER A 1 94 ? -4.880 7.514 0.749 1.00 82.50 94 SER A N 1
ATOM 752 C CA . SER A 1 94 ? -3.479 7.908 0.617 1.00 82.50 94 SER A CA 1
ATOM 753 C C . SER A 1 94 ? -2.825 8.086 1.987 1.00 82.50 94 SER A C 1
ATOM 755 O O . SER A 1 94 ? -3.441 8.634 2.906 1.00 82.50 94 SER A O 1
ATOM 757 N N . ALA A 1 95 ? -1.566 7.659 2.119 1.00 83.25 95 ALA A N 1
ATOM 758 C CA . ALA A 1 95 ? -0.763 7.999 3.286 1.00 83.25 95 ALA A CA 1
ATOM 759 C C . ALA A 1 95 ? -0.582 9.522 3.397 1.00 83.25 95 ALA A C 1
ATOM 761 O O . ALA A 1 95 ? -0.434 10.227 2.400 1.00 83.25 95 ALA A O 1
ATOM 762 N N . GLN A 1 96 ? -0.601 10.017 4.628 1.00 81.38 96 GLN A N 1
ATOM 763 C CA . GLN A 1 96 ? -0.346 11.408 4.975 1.00 81.38 96 GLN A CA 1
ATOM 764 C C . GLN A 1 96 ? 1.168 11.635 5.087 1.00 81.38 96 GLN A C 1
ATOM 766 O O . GLN A 1 96 ? 1.865 10.817 5.689 1.00 81.38 96 GLN A O 1
ATOM 771 N N . GLY A 1 97 ? 1.660 12.755 4.550 1.00 67.31 97 GLY A N 1
ATOM 772 C CA . GLY A 1 97 ? 3.070 13.158 4.616 1.00 67.31 97 GLY A CA 1
ATOM 773 C C . GLY A 1 97 ? 3.700 13.410 3.245 1.00 67.31 97 GLY A C 1
ATOM 774 O O . GLY A 1 97 ? 3.026 13.353 2.216 1.00 67.31 97 GLY A O 1
ATOM 775 N N . GLU A 1 98 ? 4.998 13.719 3.243 1.00 70.62 98 GLU A N 1
ATOM 776 C CA . GLU A 1 98 ? 5.789 13.832 2.014 1.00 70.62 98 GLU A CA 1
ATOM 777 C C . GLU A 1 98 ? 5.900 12.466 1.325 1.00 70.62 98 GLU A C 1
ATOM 779 O O . GLU A 1 98 ? 6.001 11.431 1.979 1.00 70.62 98 GLU A O 1
ATOM 784 N N . SER A 1 99 ? 5.863 12.461 -0.007 1.00 71.75 99 SER A N 1
ATOM 785 C CA . SER A 1 99 ? 6.049 11.263 -0.824 1.00 71.75 99 SER A CA 1
ATOM 786 C C . SER A 1 99 ? 7.179 11.531 -1.816 1.00 71.75 99 SER A C 1
ATOM 788 O O . SER A 1 99 ? 7.093 12.519 -2.549 1.00 71.75 99 SER A O 1
ATOM 790 N N . PRO A 1 100 ? 8.203 10.664 -1.900 1.00 75.00 100 PRO A N 1
ATOM 791 C CA . PRO A 1 100 ? 8.336 9.369 -1.223 1.00 75.00 100 PRO A CA 1
ATOM 792 C C . PRO A 1 100 ? 8.793 9.497 0.247 1.00 75.00 100 PRO A C 1
ATOM 794 O O . PRO A 1 100 ? 9.507 10.432 0.602 1.00 75.00 100 PRO A O 1
ATOM 797 N N . THR A 1 101 ? 8.389 8.549 1.100 1.00 82.12 101 THR A N 1
ATOM 798 C CA . THR A 1 101 ? 8.765 8.501 2.528 1.00 82.12 101 THR A CA 1
ATOM 799 C C . THR A 1 101 ? 9.002 7.066 2.992 1.00 82.12 101 THR A C 1
ATOM 801 O O . THR A 1 101 ? 8.576 6.113 2.347 1.00 82.12 101 THR A O 1
ATOM 804 N N . THR A 1 102 ? 9.693 6.913 4.123 1.00 87.06 102 THR A N 1
ATOM 805 C CA . THR A 1 102 ? 9.856 5.636 4.836 1.00 87.06 102 THR A CA 1
ATOM 806 C C . THR A 1 102 ? 8.850 5.450 5.968 1.00 87.06 102 THR A C 1
ATOM 808 O O . THR A 1 102 ? 8.800 4.379 6.565 1.00 87.06 102 THR A O 1
ATOM 811 N N . ASN A 1 103 ? 8.071 6.480 6.314 1.00 89.94 103 ASN A N 1
ATOM 812 C CA . ASN A 1 103 ? 7.065 6.430 7.372 1.00 89.94 103 ASN A CA 1
ATOM 813 C C . ASN A 1 103 ? 5.713 6.845 6.804 1.00 89.94 103 ASN A C 1
ATOM 815 O O . ASN A 1 103 ? 5.545 7.982 6.364 1.00 89.94 103 ASN A O 1
ATOM 819 N N . HIS A 1 104 ? 4.742 5.945 6.880 1.00 90.00 104 HIS A N 1
ATOM 820 C CA . HIS A 1 104 ? 3.400 6.165 6.372 1.00 90.00 104 HIS A CA 1
ATOM 821 C C . HIS A 1 104 ? 2.392 6.147 7.507 1.00 90.00 104 HIS A C 1
ATOM 823 O O . HIS A 1 104 ? 2.478 5.341 8.437 1.00 90.00 104 HIS A O 1
ATOM 829 N N . VAL A 1 105 ? 1.416 7.041 7.408 1.00 91.19 105 VAL A N 1
ATOM 830 C CA . VAL A 1 105 ? 0.316 7.155 8.356 1.00 91.19 105 VAL A CA 1
ATOM 831 C C . VAL A 1 105 ? -0.965 7.368 7.575 1.00 91.19 105 VAL A C 1
ATOM 833 O O . VAL A 1 105 ? -1.053 8.284 6.764 1.00 91.19 105 VAL A O 1
ATOM 836 N N . VAL A 1 106 ? -1.978 6.560 7.848 1.00 90.94 106 VAL A N 1
ATOM 837 C CA . VAL A 1 106 ? -3.343 6.798 7.393 1.00 90.94 106 VAL A CA 1
ATOM 838 C C . VAL A 1 106 ? -4.233 6.919 8.613 1.00 90.94 106 VAL A C 1
ATOM 840 O O . VAL A 1 106 ? -4.173 6.100 9.532 1.00 90.94 106 VAL A O 1
ATOM 843 N N . THR A 1 107 ? -5.070 7.948 8.599 1.00 89.38 107 THR A N 1
ATOM 844 C CA . THR A 1 107 ? -6.064 8.186 9.637 1.00 89.38 107 THR A CA 1
ATOM 845 C C . THR A 1 107 ? -7.447 7.927 9.063 1.00 89.38 107 THR A C 1
ATOM 847 O O . THR A 1 107 ? -7.791 8.396 7.979 1.00 89.38 107 THR A O 1
ATOM 850 N N . LEU A 1 108 ? -8.225 7.165 9.813 1.00 86.44 108 LEU A N 1
ATOM 851 C CA . LEU A 1 108 ? -9.545 6.671 9.477 1.00 86.44 108 LEU A CA 1
ATOM 852 C C . LEU A 1 108 ? -10.540 7.132 10.530 1.00 86.44 108 LEU A C 1
ATOM 854 O O . LEU A 1 108 ? -10.254 7.047 11.721 1.00 86.44 108 LEU A O 1
ATOM 858 N N . LEU A 1 109 ? -11.721 7.575 10.109 1.00 86.56 109 LEU A N 1
ATOM 859 C CA . LEU A 1 109 ? -12.821 7.800 11.042 1.00 86.56 109 LEU A CA 1
ATOM 860 C C . LEU A 1 109 ? -13.355 6.445 11.506 1.00 86.56 109 LEU A C 1
ATOM 862 O O . LEU A 1 109 ? -13.568 5.545 10.699 1.00 86.56 109 LEU A O 1
ATOM 866 N N . LYS A 1 110 ? -13.636 6.298 12.798 1.00 79.06 110 LYS A N 1
ATOM 867 C CA . LYS A 1 110 ? -14.157 5.045 13.368 1.00 79.06 110 LYS A CA 1
ATOM 868 C C . LYS A 1 110 ? -15.478 4.587 12.734 1.00 79.06 110 LYS A C 1
ATOM 870 O O . LYS A 1 110 ? -15.765 3.397 12.681 1.00 79.06 110 LYS A O 1
ATOM 875 N N . GLN A 1 111 ? -16.275 5.518 12.209 1.00 78.00 111 GLN A N 1
ATOM 876 C CA . GLN A 1 111 ? -17.486 5.194 11.447 1.00 78.00 111 GLN A CA 1
ATOM 877 C C . GLN A 1 111 ? -17.180 4.421 10.154 1.00 78.00 111 GLN A C 1
ATOM 879 O O . GLN A 1 111 ? -17.963 3.554 9.771 1.00 78.00 111 GLN A O 1
ATOM 884 N N . ASP A 1 112 ? -16.034 4.686 9.520 1.00 74.38 112 ASP A N 1
ATOM 885 C CA . ASP A 1 112 ? -15.574 3.933 8.354 1.00 74.38 112 ASP A CA 1
ATOM 886 C C . ASP A 1 112 ? -15.098 2.521 8.754 1.00 74.38 112 ASP A C 1
ATOM 888 O O . ASP A 1 112 ? -15.267 1.594 7.970 1.00 74.38 112 ASP A O 1
ATOM 892 N N . GLU A 1 113 ? -14.583 2.303 9.976 1.00 68.25 113 GLU A N 1
ATOM 893 C CA . GLU A 1 113 ? -14.200 0.957 10.470 1.00 68.25 113 GLU A CA 1
ATOM 894 C C . GLU A 1 113 ? -15.401 -0.003 10.478 1.00 68.25 113 GLU A C 1
ATOM 896 O O . GLU A 1 113 ? -15.273 -1.174 10.133 1.00 68.25 113 GLU A O 1
ATOM 901 N N . LEU A 1 114 ? -16.603 0.490 10.796 1.00 67.56 114 LEU A N 1
ATOM 902 C CA . LEU A 1 114 ? -17.827 -0.320 10.730 1.00 67.56 114 LEU A CA 1
ATOM 903 C C . LEU A 1 114 ? -18.228 -0.673 9.291 1.00 67.56 114 LEU A C 1
ATOM 905 O O . LEU A 1 114 ? -18.968 -1.632 9.076 1.00 67.56 114 LEU A O 1
ATOM 909 N N . GLN A 1 115 ? -17.764 0.100 8.308 1.00 77.81 115 GLN A N 1
ATOM 910 C CA . GLN A 1 115 ? -18.064 -0.121 6.897 1.00 77.81 115 GLN A CA 1
ATOM 911 C C . GLN A 1 115 ? -17.036 -1.003 6.189 1.00 77.81 115 GLN A C 1
ATOM 913 O O . GLN A 1 115 ? -17.368 -1.512 5.123 1.00 77.81 115 GLN A O 1
ATOM 918 N N . TYR A 1 116 ? -15.830 -1.192 6.737 1.00 79.75 116 TYR A N 1
ATOM 919 C CA . TYR A 1 116 ? -14.749 -1.952 6.105 1.00 79.75 116 TYR A CA 1
ATOM 920 C C . TYR A 1 116 ? -14.078 -2.892 7.111 1.00 79.75 116 TYR A C 1
ATOM 922 O O . TYR A 1 116 ? -13.500 -2.460 8.102 1.00 79.75 116 TYR A O 1
ATOM 930 N N . THR A 1 117 ? -14.128 -4.196 6.842 1.00 80.06 117 THR A N 1
ATOM 931 C CA . THR A 1 117 ? -13.589 -5.240 7.732 1.00 80.06 117 THR A CA 1
ATOM 932 C C . THR A 1 117 ? -12.147 -5.618 7.390 1.00 80.06 117 THR A C 1
ATOM 934 O O . THR A 1 117 ? -11.422 -6.136 8.238 1.00 80.06 117 THR A O 1
ATOM 937 N N . TYR A 1 118 ? -11.711 -5.348 6.160 1.00 81.38 118 TYR A N 1
ATOM 938 C CA . TYR A 1 118 ? -10.405 -5.744 5.650 1.00 81.38 118 TYR A CA 1
ATOM 939 C C . TYR A 1 118 ? -9.581 -4.531 5.242 1.00 81.38 118 TYR A C 1
ATOM 941 O O . TYR A 1 118 ? -10.088 -3.582 4.643 1.00 81.38 118 TYR A O 1
ATOM 949 N N . VAL A 1 119 ? -8.284 -4.612 5.534 1.00 85.44 119 VAL A N 1
ATOM 950 C CA . VAL A 1 119 ? -7.299 -3.579 5.226 1.00 85.44 119 VAL A CA 1
ATOM 951 C C . VAL A 1 119 ? -6.099 -4.223 4.547 1.00 85.44 119 VAL A C 1
ATOM 953 O O . VAL A 1 119 ? -5.543 -5.197 5.061 1.00 85.44 119 VAL A O 1
ATOM 956 N N . VAL A 1 120 ? -5.687 -3.648 3.422 1.00 88.38 120 VAL A N 1
ATOM 957 C CA . VAL A 1 120 ? -4.475 -4.023 2.691 1.00 88.38 120 VAL A CA 1
ATOM 958 C C . VAL A 1 120 ? -3.612 -2.780 2.523 1.00 88.38 120 VAL A C 1
ATOM 960 O O . VAL A 1 120 ? -4.107 -1.718 2.148 1.00 88.38 120 VAL A O 1
ATOM 963 N N . ILE A 1 121 ? -2.321 -2.904 2.813 1.00 88.06 121 ILE A N 1
ATOM 964 C CA . ILE A 1 121 ? -1.327 -1.883 2.488 1.00 88.06 121 ILE A CA 1
ATOM 965 C C . ILE A 1 121 ? -0.841 -2.146 1.074 1.00 88.06 121 ILE A C 1
ATOM 967 O O . ILE A 1 121 ? -0.450 -3.268 0.764 1.00 88.06 121 ILE A O 1
ATOM 971 N N . VAL A 1 122 ? -0.806 -1.112 0.244 1.00 86.81 122 VAL A N 1
ATOM 972 C CA . VAL A 1 122 ? -0.102 -1.162 -1.034 1.00 86.81 122 VAL A CA 1
ATOM 973 C C . VAL A 1 122 ? 1.143 -0.303 -0.930 1.00 86.81 122 VAL A C 1
ATOM 975 O O . VAL A 1 122 ? 1.055 0.882 -0.607 1.00 86.81 122 VAL A O 1
ATOM 978 N N . SER A 1 123 ? 2.301 -0.904 -1.189 1.00 85.50 123 SER A N 1
ATOM 979 C CA . SER A 1 123 ? 3.599 -0.234 -1.173 1.00 85.50 123 SER A CA 1
ATOM 980 C C . SER A 1 123 ? 4.396 -0.666 -2.395 1.00 85.50 123 SER A C 1
ATOM 982 O O . SER A 1 123 ? 4.514 -1.857 -2.662 1.00 85.50 123 SER A O 1
ATOM 984 N N . ALA A 1 124 ? 4.861 0.305 -3.187 1.00 81.12 124 ALA A N 1
ATOM 985 C CA . ALA A 1 124 ? 5.543 0.062 -4.465 1.00 81.12 124 ALA A CA 1
ATOM 986 C C . ALA A 1 124 ? 4.806 -0.912 -5.422 1.00 81.12 124 ALA A C 1
ATOM 988 O O . ALA A 1 124 ? 5.434 -1.656 -6.165 1.00 81.12 124 ALA A O 1
ATOM 989 N N . GLY A 1 125 ? 3.467 -0.906 -5.410 1.00 76.75 125 GLY A N 1
ATOM 990 C CA . GLY A 1 125 ? 2.635 -1.783 -6.250 1.00 76.75 125 GLY A CA 1
ATOM 991 C C . GLY A 1 125 ? 2.364 -3.175 -5.665 1.00 76.75 125 GLY A C 1
ATOM 992 O O . GLY A 1 125 ? 1.488 -3.874 -6.166 1.00 76.75 125 GLY A O 1
ATOM 993 N N . GLU A 1 126 ? 3.029 -3.538 -4.569 1.00 83.56 126 GLU A N 1
ATOM 994 C CA . GLU A 1 126 ? 2.869 -4.815 -3.872 1.00 83.56 126 GLU A CA 1
ATOM 995 C C . GLU A 1 126 ? 1.868 -4.709 -2.721 1.00 83.56 126 GLU A C 1
ATOM 997 O O . GLU A 1 126 ? 1.722 -3.659 -2.089 1.00 83.56 126 GLU A O 1
ATOM 1002 N N . TRP A 1 127 ? 1.148 -5.802 -2.464 1.00 86.62 127 TRP A N 1
ATOM 1003 C CA . TRP A 1 127 ? 0.039 -5.838 -1.512 1.00 86.62 127 TRP A CA 1
ATOM 1004 C C . TRP A 1 127 ? 0.472 -6.562 -0.246 1.00 86.62 127 TRP A C 1
ATOM 1006 O O . TRP A 1 127 ? 0.982 -7.680 -0.295 1.00 86.62 127 TRP A O 1
ATOM 1016 N N . TYR A 1 128 ? 0.217 -5.956 0.906 1.00 85.88 128 TYR A N 1
ATOM 1017 C CA . TYR A 1 128 ? 0.623 -6.465 2.207 1.00 85.88 128 TYR A CA 1
ATOM 1018 C C . TYR A 1 128 ? -0.562 -6.491 3.165 1.00 85.88 128 TYR A C 1
ATOM 1020 O O . TYR A 1 128 ? -1.371 -5.564 3.231 1.00 85.88 128 TYR A O 1
ATOM 1028 N N . GLY A 1 129 ? -0.664 -7.570 3.936 1.00 81.69 129 GLY A N 1
ATOM 1029 C CA . GLY A 1 129 ? -1.630 -7.652 5.023 1.00 81.69 129 GLY A CA 1
ATOM 1030 C C . GLY A 1 129 ? -1.201 -6.817 6.232 1.00 81.69 129 GLY A C 1
ATOM 1031 O O . GLY A 1 129 ? -0.072 -6.339 6.321 1.00 81.69 129 GLY A O 1
ATOM 1032 N N . ILE A 1 130 ? -2.072 -6.748 7.242 1.00 73.94 130 ILE A N 1
ATOM 1033 C CA . ILE A 1 130 ? -1.832 -5.996 8.493 1.00 73.94 130 ILE A CA 1
ATOM 1034 C C . ILE A 1 130 ? -0.586 -6.488 9.270 1.00 73.94 130 ILE A C 1
ATOM 1036 O O . ILE A 1 130 ? -0.052 -5.815 10.143 1.00 73.94 130 ILE A O 1
ATOM 1040 N N . LYS A 1 131 ? -0.087 -7.689 8.971 1.00 72.12 131 LYS A N 1
ATOM 1041 C CA . LYS A 1 131 ? 1.137 -8.218 9.593 1.00 72.12 131 LYS A CA 1
ATOM 1042 C C . LYS A 1 131 ? 2.423 -7.803 8.866 1.00 72.12 131 LYS A C 1
ATOM 1044 O O . LYS A 1 131 ? 3.487 -8.268 9.253 1.00 72.12 131 LYS A O 1
ATOM 1049 N N . GLY A 1 132 ? 2.337 -6.999 7.803 1.00 71.69 132 GLY A N 1
ATOM 1050 C CA . GLY A 1 132 ? 3.476 -6.652 6.941 1.00 71.69 132 GLY A CA 1
ATOM 1051 C C . GLY A 1 132 ? 3.939 -7.790 6.023 1.00 71.69 132 GLY A C 1
ATOM 1052 O O . GLY A 1 132 ? 4.874 -7.620 5.252 1.00 71.69 132 GLY A O 1
ATOM 1053 N N . ASN A 1 133 ? 3.277 -8.950 6.068 1.00 79.00 133 ASN A N 1
ATOM 1054 C CA . ASN A 1 133 ? 3.544 -10.047 5.143 1.00 79.00 133 ASN A CA 1
ATOM 1055 C C . ASN A 1 133 ? 2.835 -9.801 3.804 1.00 79.00 133 ASN A C 1
ATOM 1057 O O . ASN A 1 133 ? 1.734 -9.232 3.817 1.00 79.00 133 ASN A O 1
ATOM 1061 N N . PRO A 1 134 ? 3.402 -10.282 2.681 1.00 80.25 134 PRO A N 1
ATOM 1062 C CA . PRO A 1 134 ? 2.732 -10.253 1.389 1.00 80.25 134 PRO A CA 1
ATOM 1063 C C . PRO A 1 134 ? 1.319 -10.829 1.488 1.00 80.25 134 PRO A C 1
ATOM 1065 O O . PRO A 1 134 ? 1.091 -11.885 2.088 1.00 80.25 134 PRO A O 1
ATOM 1068 N N . PHE A 1 135 ? 0.359 -10.105 0.931 1.00 76.88 135 PHE A N 1
ATOM 1069 C CA . PHE A 1 135 ? -1.034 -10.504 0.884 1.00 76.88 135 PHE A CA 1
ATOM 1070 C C . PHE A 1 135 ? -1.218 -11.511 -0.253 1.00 76.88 135 PHE A C 1
ATOM 1072 O O . PHE A 1 135 ? -1.078 -11.158 -1.420 1.00 76.88 135 PHE A O 1
ATOM 1079 N N . SER A 1 136 ? -1.523 -12.771 0.067 1.00 68.88 136 SER A N 1
ATOM 1080 C CA . SER A 1 136 ? -1.820 -13.786 -0.952 1.00 68.88 136 SER A CA 1
ATOM 1081 C C . SER A 1 136 ? -3.292 -14.172 -0.932 1.00 68.88 136 SER A C 1
ATOM 1083 O O . SER A 1 136 ? -3.784 -14.563 0.128 1.00 68.88 136 SER A O 1
ATOM 1085 N N . TYR A 1 137 ? -3.932 -14.157 -2.105 1.00 58.53 137 TYR A N 1
ATOM 1086 C CA . TYR A 1 137 ? -5.210 -14.822 -2.387 1.00 58.53 137 TYR A CA 1
ATOM 1087 C C . TYR A 1 137 ? -5.023 -16.336 -2.304 1.00 58.53 137 TYR A C 1
ATOM 1089 O O . TYR A 1 137 ? -4.748 -16.988 -3.309 1.00 58.53 137 TYR A O 1
ATOM 1097 N N . ARG A 1 138 ? -5.093 -16.904 -1.105 1.00 48.38 138 ARG A N 1
ATOM 1098 C CA . ARG A 1 138 ? -5.216 -18.351 -0.921 1.00 48.38 138 ARG A CA 1
ATOM 1099 C C . ARG A 1 138 ? -6.352 -18.650 0.029 1.00 48.38 138 ARG A C 1
ATOM 1101 O O . ARG A 1 138 ? -6.425 -17.959 1.068 1.00 48.38 138 ARG A O 1
#

Secondary structure (DSSP, 8-state):
-HHHHHHHHHHHHHHHHHHHHHHHHHHHHHHHHHHHHHHHHHS-TTTT-EEEEEEEE-SSEEEEEEEEEEEE-EEEEEESSGGGGGSS-PEEEEPBSSSSEEEEEEEEEHHHHTT--EEEEEETTEEE-TTSSB----

Sequence (138 aa):
MKQFLRKLVIIFGTLSIVLPILILTLWYKYIKEQEALYEGANISSKVCSPYLMTVSREQELMKISWKTTDSCSGFLLLGKTYSDFAGLPYKVLSAQGESPTTNHVVTLLKQDELQYTYVVIVSAGEWYGIKGNPFSYR

Radius of gyration: 26.16 Å; chains: 1; bounding box: 32×32×92 Å

pLDDT: mean 78.85, std 11.39, range [38.94, 91.62]

Foldseek 3Di:
DVVVVVVVVVVVVVCVVVVVVVVVVVVVVVVVVVVVVVVLVPPDPQQFFWDPWDWDDDDFKIKTKTFGNDFWWKWKWFAQDPCCVVDDDIDIFGFDDDHRDRMTMTMDTVVVCVVTVAMWMATSNFIAGSNSHGDDPD